Protein AF-A0A6B3CAT8-F1 (afdb_monomer)

Mean predicted aligned error: 4.43 Å

Nearest PDB structures (foldseek):
  7vh9-assembly1_A  TM=3.280E-01  e=9.802E+00  Homo sapiens

Sequence (40 aa):
MSSAPPAPRVIAVVGPTAAGKSDLGVFLAERLGGEVVNAD

Structure (mmCIF, N/CA/C/O backbone):
data_AF-A0A6B3CAT8-F1
#
_entry.id   AF-A0A6B3CAT8-F1
#
loop_
_atom_site.group_PDB
_atom_site.id
_atom_site.type_symbol
_atom_site.label_atom_id
_atom_site.label_alt_id
_atom_site.label_comp_id
_atom_site.label_asym_id
_atom_site.label_entity_id
_atom_site.label_seq_id
_atom_site.pdbx_PDB_ins_code
_atom_site.Cartn_x
_atom_site.Cartn_y
_atom_site.Cartn_z
_atom_site.occupancy
_atom_site.B_iso_or_equiv
_atom_site.auth_seq_id
_atom_site.auth_comp_id
_atom_site.auth_asym_id
_atom_site.auth_atom_id
_atom_site.pdbx_PDB_model_num
ATOM 1 N N . MET A 1 1 ? -10.468 4.683 35.375 1.00 66.94 1 MET A N 1
ATOM 2 C CA . MET A 1 1 ? -9.487 4.381 34.310 1.00 66.94 1 MET A CA 1
ATOM 3 C C . MET A 1 1 ? -10.224 4.565 32.995 1.00 66.94 1 MET A C 1
ATOM 5 O O . MET A 1 1 ? -11.168 3.827 32.762 1.00 66.94 1 MET A O 1
ATOM 9 N N . SER A 1 2 ? -9.934 5.623 32.234 1.00 72.00 2 SER A N 1
ATOM 10 C CA . SER A 1 2 ? -10.670 5.903 30.992 1.00 72.00 2 SER A CA 1
ATOM 11 C C . SER A 1 2 ? -10.145 4.998 29.878 1.00 72.00 2 SER A C 1
ATOM 13 O O . SER A 1 2 ? -8.944 5.013 29.613 1.00 72.00 2 SER A O 1
ATOM 15 N N . SER A 1 3 ? -11.006 4.184 29.265 1.00 79.62 3 SER A N 1
ATOM 16 C CA . SER A 1 3 ? -10.655 3.405 28.076 1.00 79.62 3 SER A CA 1
ATOM 17 C C . SER A 1 3 ? -10.821 4.289 26.843 1.00 79.62 3 SER A C 1
ATOM 19 O O . SER A 1 3 ? -11.932 4.732 26.549 1.00 79.62 3 SER A O 1
ATOM 21 N N . ALA A 1 4 ? -9.732 4.548 26.124 1.00 81.56 4 ALA A N 1
ATOM 22 C CA . ALA A 1 4 ? -9.804 5.193 24.819 1.00 81.56 4 ALA A CA 1
ATOM 23 C C . ALA A 1 4 ? -10.547 4.284 23.817 1.00 81.56 4 ALA A C 1
ATOM 25 O O . ALA A 1 4 ? -10.460 3.056 23.935 1.00 81.56 4 ALA A O 1
ATOM 26 N N . PRO A 1 5 ? -11.273 4.852 22.837 1.00 82.44 5 PRO A N 1
ATOM 27 C CA . PRO A 1 5 ? -11.841 4.060 21.755 1.00 82.44 5 PRO A CA 1
ATOM 28 C C . PRO A 1 5 ? -10.729 3.314 20.995 1.00 82.44 5 PRO A C 1
ATOM 30 O O . PRO A 1 5 ? -9.593 3.796 20.931 1.00 82.44 5 PRO A O 1
ATOM 33 N N . PRO A 1 6 ? -11.028 2.136 20.422 1.00 84.31 6 PRO A N 1
ATOM 34 C CA . PRO A 1 6 ? -10.058 1.388 19.636 1.00 84.31 6 PRO A CA 1
ATOM 35 C C . PRO A 1 6 ? -9.595 2.215 18.432 1.00 84.31 6 PRO A C 1
ATOM 37 O O . PRO A 1 6 ? -10.401 2.846 17.747 1.00 84.31 6 PRO A O 1
ATOM 40 N N . ALA A 1 7 ? -8.286 2.213 18.183 1.00 88.00 7 ALA A N 1
ATOM 41 C CA . ALA A 1 7 ? -7.704 2.927 17.055 1.00 88.00 7 ALA A CA 1
ATOM 42 C C . ALA A 1 7 ? -8.137 2.305 15.709 1.00 88.00 7 ALA A C 1
ATOM 44 O O . ALA A 1 7 ? -8.402 1.097 15.648 1.00 88.00 7 ALA A O 1
ATOM 45 N N . PRO A 1 8 ? -8.170 3.093 14.617 1.00 89.62 8 PRO A N 1
ATOM 46 C CA . PRO A 1 8 ? -8.413 2.566 13.279 1.00 89.62 8 PRO A CA 1
ATOM 47 C C . PRO A 1 8 ? -7.358 1.521 12.896 1.00 89.62 8 PRO A C 1
ATOM 49 O O . PRO A 1 8 ? -6.191 1.628 13.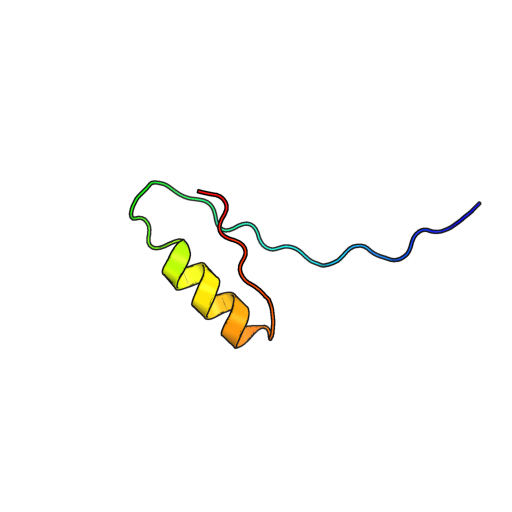277 1.00 89.62 8 PRO A O 1
ATOM 52 N N . ARG A 1 9 ? -7.746 0.519 12.100 1.00 93.12 9 ARG A N 1
ATOM 53 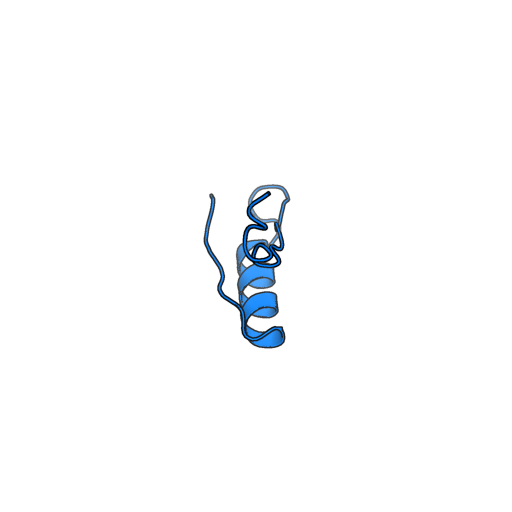C CA . ARG A 1 9 ? -6.778 -0.416 11.507 1.00 93.12 9 ARG A CA 1
ATOM 54 C C . ARG A 1 9 ? -6.049 0.288 10.363 1.00 93.12 9 ARG A C 1
ATOM 56 O O . ARG A 1 9 ? -6.699 0.802 9.461 1.00 93.12 9 ARG A O 1
ATOM 63 N N . VAL A 1 10 ? -4.719 0.272 10.392 1.00 95.69 10 VAL A N 1
ATOM 64 C CA . VAL A 1 10 ? -3.863 0.9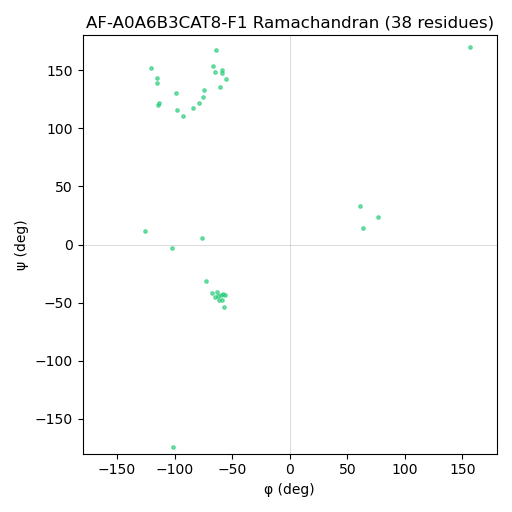20 9.387 1.00 95.69 10 VAL A CA 1
ATOM 65 C C . VAL A 1 10 ? -3.054 -0.134 8.636 1.00 95.69 10 VAL A C 1
ATOM 67 O O . VAL A 1 10 ? -2.545 -1.077 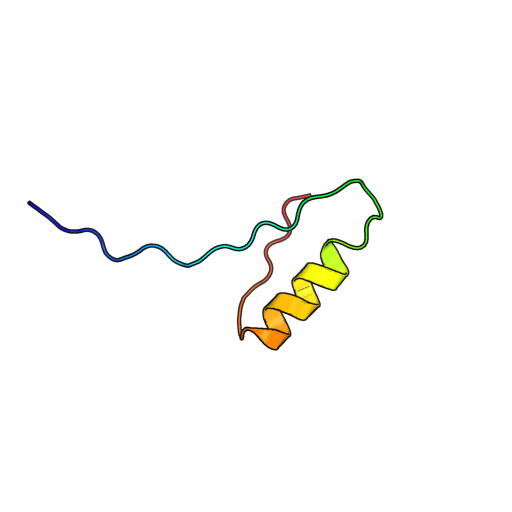9.243 1.00 95.69 10 VAL A O 1
ATOM 70 N N . ILE A 1 11 ? -2.924 0.038 7.320 1.00 96.88 11 ILE A N 1
ATOM 71 C CA . ILE A 1 11 ? -2.036 -0.751 6.462 1.00 96.88 11 ILE A CA 1
ATOM 72 C C . ILE A 1 11 ? -0.942 0.180 5.945 1.00 96.88 11 ILE A C 1
ATOM 74 O O . ILE A 1 11 ? -1.238 1.176 5.292 1.00 96.88 11 ILE A O 1
ATOM 78 N N . ALA A 1 12 ? 0.317 -0.152 6.224 1.00 97.31 12 ALA A N 1
ATOM 79 C CA . ALA A 1 12 ? 1.465 0.561 5.679 1.00 97.31 12 ALA A CA 1
ATOM 80 C C . ALA A 1 12 ? 2.005 -0.189 4.455 1.00 97.31 12 ALA A C 1
ATOM 82 O O . ALA A 1 12 ? 2.490 -1.316 4.577 1.00 97.31 12 ALA A O 1
ATOM 83 N N . VAL A 1 13 ? 1.929 0.436 3.279 1.00 97.31 13 VAL A N 1
ATOM 84 C CA . VAL A 1 13 ? 2.518 -0.097 2.044 1.00 97.31 13 VAL A CA 1
ATOM 85 C C . VAL A 1 13 ? 3.928 0.470 1.892 1.00 97.31 13 VAL A C 1
ATOM 87 O O . VAL A 1 13 ? 4.105 1.660 1.651 1.00 97.31 13 VAL A O 1
ATOM 90 N N . VAL A 1 14 ? 4.941 -0.385 2.045 1.00 97.56 14 VAL A N 1
ATOM 91 C CA . VAL A 1 14 ? 6.362 -0.001 2.037 1.00 97.56 14 VAL A CA 1
ATOM 92 C C . VAL A 1 14 ? 7.131 -0.711 0.927 1.00 97.56 14 VAL A C 1
ATOM 94 O O . VAL A 1 14 ? 6.774 -1.809 0.507 1.00 97.56 14 VAL A O 1
ATOM 97 N N . GLY A 1 15 ? 8.197 -0.077 0.443 1.00 96.81 15 GLY A N 1
ATOM 98 C CA . GLY A 1 15 ? 9.017 -0.587 -0.656 1.00 96.81 15 GLY A CA 1
ATOM 99 C C . GLY A 1 15 ? 9.786 0.522 -1.385 1.00 96.81 15 GLY A C 1
ATOM 100 O O . GLY A 1 15 ? 9.515 1.708 -1.160 1.00 96.81 15 GLY A O 1
ATOM 101 N N . PRO A 1 16 ? 10.732 0.166 -2.272 1.00 97.50 16 PRO A N 1
ATOM 102 C CA . PRO A 1 16 ? 11.548 1.135 -3.003 1.00 97.50 16 PRO A CA 1
ATOM 103 C C . PRO A 1 16 ? 10.719 2.021 -3.952 1.00 97.50 16 PRO A C 1
ATOM 105 O O . PRO A 1 16 ? 9.535 1.770 -4.217 1.00 97.50 16 PRO A O 1
ATOM 108 N N . THR A 1 17 ? 11.326 3.098 -4.456 1.00 96.19 17 THR A N 1
ATOM 109 C CA . THR A 1 17 ? 10.747 3.926 -5.528 1.00 96.19 17 THR A CA 1
ATOM 110 C C . THR A 1 17 ? 10.425 3.051 -6.741 1.00 96.19 17 THR A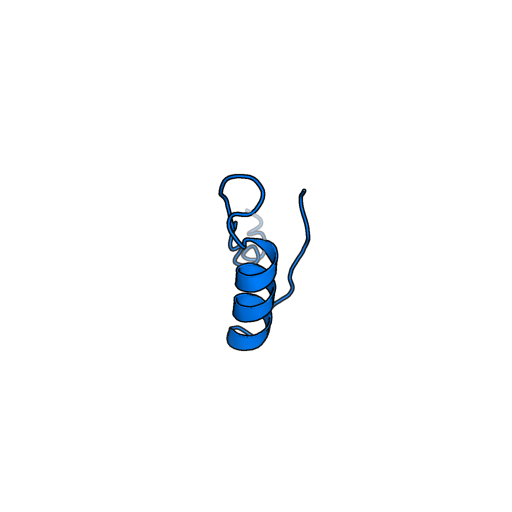 C 1
ATOM 112 O O . THR A 1 17 ? 11.158 2.111 -7.040 1.00 96.19 17 THR A O 1
ATOM 115 N N . ALA A 1 18 ? 9.309 3.339 -7.416 1.00 95.25 18 ALA A N 1
ATOM 116 C CA . ALA A 1 18 ? 8.804 2.583 -8.569 1.00 95.25 18 ALA A CA 1
ATOM 117 C C . ALA A 1 18 ? 8.389 1.114 -8.306 1.00 95.25 18 ALA A C 1
ATOM 119 O O . ALA A 1 18 ? 8.123 0.381 -9.251 1.00 95.25 18 ALA A O 1
ATOM 120 N N . ALA A 1 19 ? 8.232 0.685 -7.048 1.00 97.69 19 ALA A N 1
ATOM 121 C CA . ALA A 1 19 ? 7.740 -0.660 -6.710 1.00 97.69 19 ALA A CA 1
ATOM 122 C C . ALA A 1 19 ? 6.214 -0.863 -6.875 1.00 97.69 19 ALA A C 1
ATOM 124 O O . ALA A 1 19 ? 5.696 -1.898 -6.466 1.00 97.69 19 ALA A O 1
ATOM 125 N N . GLY A 1 20 ? 5.477 0.124 -7.399 1.00 97.69 20 GLY A N 1
ATOM 126 C CA . GLY A 1 20 ? 4.013 0.044 -7.543 1.00 97.69 20 GLY A CA 1
ATOM 127 C C . GLY A 1 20 ? 3.220 0.258 -6.243 1.00 97.69 20 GLY A C 1
ATOM 128 O O . GLY A 1 20 ? 2.090 -0.207 -6.124 1.00 97.69 20 GLY A O 1
ATOM 129 N N . LYS A 1 21 ? 3.793 0.953 -5.246 1.00 98.31 21 LYS A N 1
ATOM 130 C CA . LYS A 1 21 ? 3.136 1.195 -3.943 1.00 98.31 21 LYS A CA 1
ATOM 131 C C . LYS A 1 21 ? 1.793 1.921 -4.072 1.00 98.31 21 LYS A C 1
ATOM 133 O O . LYS A 1 21 ? 0.841 1.547 -3.394 1.00 98.31 21 LYS A O 1
ATOM 138 N N . SER A 1 22 ? 1.724 2.936 -4.934 1.00 97.44 22 SER A N 1
ATOM 139 C CA . SER A 1 22 ? 0.508 3.728 -5.146 1.00 97.44 22 SER A CA 1
ATOM 140 C C . SER A 1 22 ? -0.614 2.881 -5.745 1.00 97.44 22 SER A C 1
ATOM 142 O O . SER A 1 22 ? -1.727 2.904 -5.226 1.00 97.44 22 SER A O 1
ATOM 144 N N . ASP A 1 23 ? -0.302 2.063 -6.755 1.00 98.00 23 ASP A N 1
ATOM 145 C CA . ASP A 1 23 ? -1.270 1.162 -7.393 1.00 98.00 23 ASP A CA 1
ATOM 146 C C . ASP A 1 23 ? -1.817 0.135 -6.391 1.00 98.00 23 ASP A C 1
ATOM 148 O O . ASP A 1 23 ? -3.027 -0.077 -6.297 1.00 98.00 23 ASP A O 1
ATOM 152 N N . LEU A 1 24 ? -0.932 -0.456 -5.578 1.00 97.88 24 LEU A N 1
ATOM 153 C CA . LEU A 1 24 ? -1.331 -1.377 -4.515 1.00 97.88 24 LEU A CA 1
ATOM 154 C C . LEU 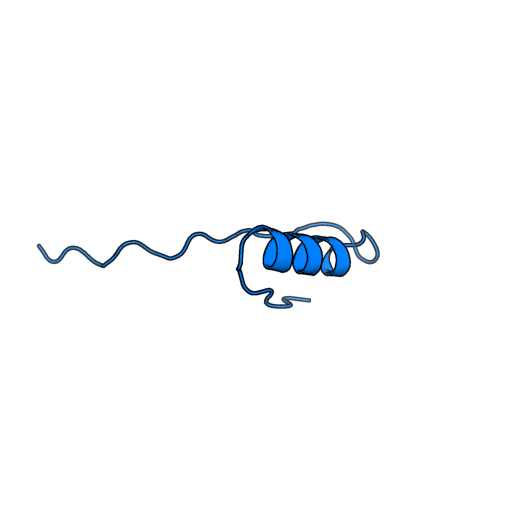A 1 24 ? -2.190 -0.684 -3.449 1.00 97.88 24 LEU A C 1
ATOM 156 O O . LEU A 1 24 ? -3.170 -1.262 -2.984 1.00 97.88 24 LEU A O 1
ATOM 160 N N . GLY A 1 25 ? -1.843 0.546 -3.064 1.00 97.69 25 GLY A N 1
ATOM 161 C CA . GLY A 1 25 ? -2.624 1.340 -2.121 1.00 97.69 25 GLY A CA 1
ATOM 162 C C . GLY A 1 25 ? -4.059 1.530 -2.607 1.00 97.69 25 GLY A C 1
ATOM 163 O O . GLY A 1 25 ? -4.996 1.195 -1.882 1.00 97.69 25 GLY A O 1
ATOM 164 N N . VAL A 1 26 ? -4.231 2.022 -3.838 1.00 98.00 26 VAL A N 1
ATOM 165 C CA . VAL A 1 26 ? -5.556 2.274 -4.433 1.00 98.00 26 VAL A CA 1
ATOM 166 C C . VAL A 1 26 ? -6.375 0.988 -4.480 1.00 98.00 26 VAL A C 1
ATOM 168 O O . VAL A 1 26 ? -7.501 0.963 -3.985 1.00 98.00 26 VAL A O 1
ATOM 171 N N . PHE A 1 27 ? -5.778 -0.106 -4.960 1.00 98.31 27 PHE A N 1
ATOM 172 C CA . PHE A 1 27 ? -6.425 -1.417 -4.988 1.00 98.31 27 PHE A CA 1
ATOM 173 C C . PHE A 1 27 ? -6.909 -1.868 -3.599 1.00 98.31 27 PHE A C 1
ATOM 175 O O . PHE A 1 27 ? -8.021 -2.380 -3.453 1.00 98.31 27 PHE A O 1
ATOM 182 N N . LEU A 1 28 ? -6.093 -1.677 -2.557 1.00 97.69 28 LEU A N 1
ATOM 183 C CA . LEU A 1 28 ? -6.459 -2.041 -1.187 1.00 97.69 28 LEU A CA 1
ATOM 184 C C . LEU A 1 28 ? -7.597 -1.172 -0.641 1.00 97.69 28 LEU A C 1
ATOM 186 O O . LEU A 1 28 ? -8.499 -1.713 -0.002 1.00 97.69 28 LEU A O 1
ATOM 190 N N . ALA A 1 29 ? -7.587 0.138 -0.895 1.00 97.56 29 ALA A N 1
ATOM 191 C CA . ALA A 1 29 ? -8.673 1.027 -0.486 1.00 97.56 29 ALA A CA 1
ATOM 192 C C . ALA A 1 29 ? -10.002 0.641 -1.145 1.00 97.56 29 ALA A C 1
ATOM 194 O O . ALA A 1 29 ? -10.993 0.461 -0.438 1.00 97.56 29 ALA A O 1
ATOM 195 N N . GLU A 1 30 ? -10.017 0.408 -2.460 1.00 98.19 30 GLU A N 1
ATOM 196 C CA . GLU A 1 30 ? -11.214 -0.051 -3.177 1.00 98.19 30 GLU A CA 1
ATOM 197 C C . GLU A 1 30 ? -11.721 -1.393 -2.637 1.00 98.19 30 GLU A C 1
ATOM 199 O O . GLU A 1 30 ? -12.919 -1.580 -2.419 1.00 98.19 30 GLU A O 1
ATOM 204 N N . ARG A 1 31 ? -10.810 -2.340 -2.376 1.00 98.25 31 ARG A N 1
ATOM 205 C CA . ARG A 1 31 ? -11.178 -3.688 -1.929 1.00 98.25 31 ARG A CA 1
ATOM 206 C C . ARG A 1 31 ? -11.678 -3.734 -0.488 1.00 98.25 31 ARG A C 1
ATOM 208 O O . ARG A 1 31 ? -12.483 -4.605 -0.161 1.00 98.25 31 ARG A O 1
ATOM 215 N N . LEU A 1 32 ? -11.178 -2.848 0.369 1.00 97.19 32 LEU A N 1
ATOM 216 C CA . LEU A 1 32 ? -11.482 -2.823 1.801 1.00 97.19 32 LEU A CA 1
ATOM 217 C C .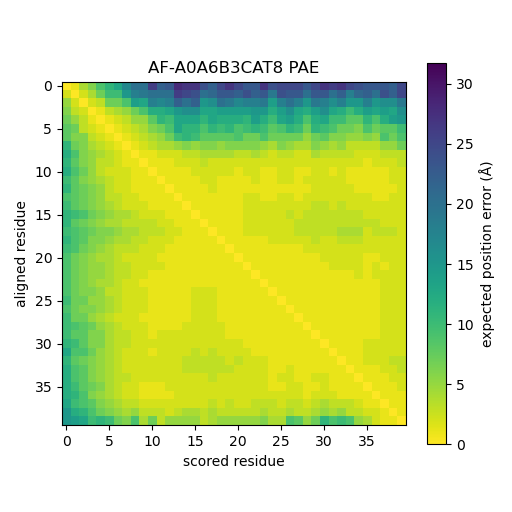 LEU A 1 32 ? -12.500 -1.740 2.181 1.00 97.19 32 LEU A C 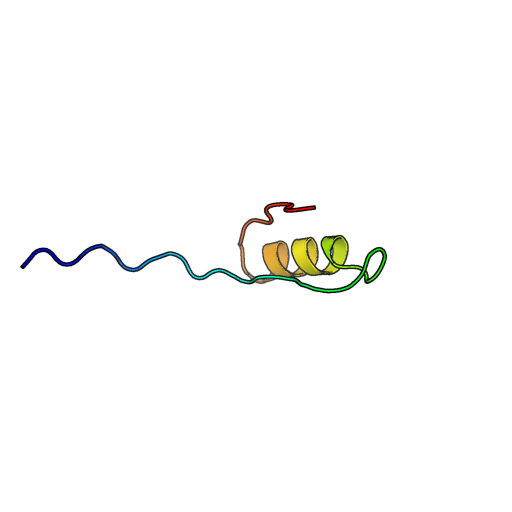1
ATOM 219 O O . LEU A 1 32 ? -12.872 -1.663 3.350 1.00 97.19 32 LEU A O 1
ATOM 223 N N . GLY A 1 33 ? -12.944 -0.914 1.226 1.00 96.69 33 GLY A N 1
ATOM 224 C CA . GLY A 1 33 ? -13.748 0.277 1.512 1.00 96.69 33 GLY A CA 1
ATOM 225 C C . GLY A 1 33 ? -12.995 1.282 2.391 1.00 96.69 33 GLY A C 1
ATOM 226 O O . GLY A 1 33 ? -13.592 1.905 3.265 1.00 96.69 33 GLY A O 1
ATOM 227 N N . GLY A 1 34 ? -11.674 1.353 2.220 1.00 95.75 34 GLY A N 1
ATOM 228 C CA . GLY A 1 34 ? -10.773 2.201 2.992 1.00 95.75 34 GLY A CA 1
ATOM 229 C C . GLY A 1 34 ? -10.354 3.462 2.244 1.00 95.75 34 GLY A C 1
ATOM 230 O O . GLY A 1 34 ? -10.806 3.740 1.137 1.00 95.75 34 GLY A O 1
ATOM 231 N N . GLU A 1 35 ? -9.436 4.200 2.857 1.00 97.00 35 GLU A N 1
ATOM 232 C CA . GLU A 1 35 ? -8.815 5.395 2.291 1.00 97.00 35 GLU A CA 1
ATOM 233 C C . GLU A 1 35 ? -7.316 5.154 2.086 1.00 97.00 35 GLU A C 1
ATOM 235 O O . GLU A 1 35 ? -6.662 4.487 2.892 1.00 97.00 35 GLU A O 1
ATOM 240 N N . VAL A 1 36 ? -6.770 5.710 1.004 1.00 96.94 36 VAL A N 1
ATOM 241 C CA . VAL A 1 36 ? -5.325 5.805 0.781 1.00 96.94 36 VAL A CA 1
ATOM 242 C C . VAL A 1 36 ? -4.852 7.189 1.171 1.00 96.94 36 VAL A C 1
ATOM 244 O O . VAL A 1 36 ? -5.364 8.188 0.676 1.00 96.94 36 VAL A O 1
ATOM 247 N N . VAL A 1 37 ? -3.794 7.227 1.973 1.00 96.38 37 VAL A N 1
ATOM 248 C CA . VAL A 1 37 ? -3.038 8.445 2.262 1.00 96.38 37 VAL A CA 1
ATOM 249 C C . VAL A 1 37 ? -1.640 8.274 1.674 1.00 96.38 37 VAL A C 1
ATOM 251 O O . VAL A 1 37 ? -0.936 7.329 2.033 1.00 96.38 37 VAL A O 1
ATOM 254 N N . ASN A 1 38 ? -1.243 9.158 0.752 1.00 93.50 38 ASN A N 1
ATOM 255 C CA . ASN A 1 38 ? 0.116 9.152 0.208 1.00 93.50 38 ASN A CA 1
ATOM 256 C C . ASN A 1 38 ? 1.104 9.714 1.247 1.00 93.50 38 ASN A C 1
ATOM 258 O O . ASN A 1 38 ? 0.834 10.761 1.834 1.00 93.50 38 ASN A O 1
ATOM 262 N N . ALA A 1 39 ? 2.224 9.021 1.459 1.00 91.38 39 ALA A N 1
ATOM 263 C CA . ALA A 1 39 ? 3.253 9.368 2.447 1.00 91.38 39 ALA A CA 1
ATOM 264 C C . ALA A 1 39 ? 4.667 9.488 1.841 1.00 91.38 39 ALA A C 1
ATOM 266 O O . ALA A 1 39 ? 5.643 9.493 2.592 1.00 91.38 39 ALA A O 1
ATOM 267 N N . ASP A 1 40 ? 4.762 9.509 0.506 1.00 84.75 40 ASP A N 1
ATOM 268 C CA . ASP A 1 40 ? 5.990 9.836 -0.239 1.00 84.75 40 ASP A CA 1
ATOM 269 C C . ASP A 1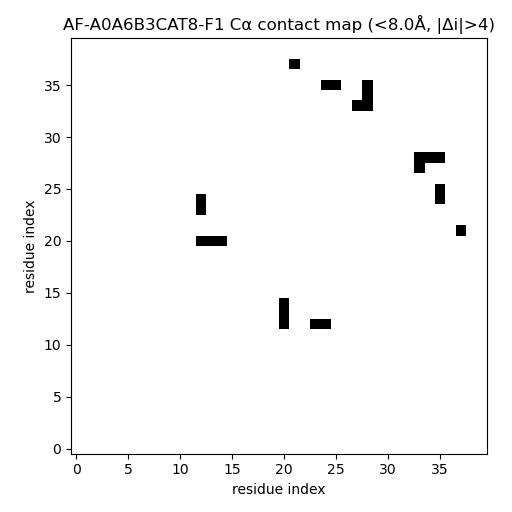 40 ? 6.343 11.329 -0.109 1.00 84.75 40 ASP A C 1
ATOM 271 O O . ASP A 1 40 ? 5.395 12.153 -0.042 1.00 84.75 40 ASP A O 1
#

Foldseek 3Di:
DDDDDDDDDDDDQDDDPPPCSVVVQVVCCVVVVHDDDDDD

Radius of gyration: 13.57 Å; Cα contacts (8 Å, |Δi|>4): 12; chains: 1; bounding box: 25×14×43 Å

pLDDT: mean 93.26, std 7.49, range [66.94, 98.31]

Secondary structure (DSSP, 8-state):
-PPPPPPPP------STTSSHHHHHHHHHHHHT-------

Solvent-accessible surface area (backbone atoms only — not comparable to full-atom values): 2966 Å² total; per-residue (Å²): 134,87,80,77,79,84,76,84,91,82,84,86,82,81,78,64,88,92,67,52,54,66,63,53,40,53,53,48,14,70,75,67,77,52,79,73,79,89,84,128